Protein AF-A0A654F0X0-F1 (afdb_monomer_lite)

Structure (mmCIF, N/CA/C/O backbone):
data_AF-A0A654F0X0-F1
#
_entry.id   AF-A0A654F0X0-F1
#
loop_
_atom_site.group_PDB
_atom_site.id
_atom_site.type_symbol
_atom_site.label_atom_id
_atom_site.label_alt_id
_atom_site.label_comp_id
_atom_site.label_asym_id
_atom_site.label_entity_id
_atom_site.label_seq_id
_atom_site.pdbx_PDB_ins_code
_atom_site.Cartn_x
_atom_site.Cartn_y
_atom_site.Cartn_z
_atom_site.occupancy
_atom_site.B_iso_or_equiv
_atom_site.auth_seq_id
_atom_site.auth_comp_id
_atom_site.auth_asym_id
_atom_site.auth_atom_id
_atom_site.pdbx_PDB_model_num
ATOM 1 N N . MET A 1 1 ? 60.415 20.079 -71.236 1.00 37.19 1 MET A N 1
ATOM 2 C CA . MET A 1 1 ? 59.862 21.159 -70.391 1.00 37.19 1 MET A CA 1
ATOM 3 C C . MET A 1 1 ? 58.531 20.680 -69.822 1.00 37.19 1 MET A C 1
ATOM 5 O O . MET A 1 1 ? 57.643 20.351 -70.596 1.00 37.19 1 MET A O 1
ATOM 9 N N . ASN A 1 2 ? 58.427 20.550 -68.494 1.00 53.75 2 ASN A N 1
ATOM 10 C CA . ASN A 1 2 ? 57.169 20.264 -67.780 1.00 53.75 2 ASN A CA 1
ATOM 11 C C . ASN A 1 2 ? 56.220 21.481 -67.934 1.00 53.75 2 ASN A C 1
ATOM 13 O O . ASN A 1 2 ? 56.704 22.568 -68.210 1.00 53.75 2 ASN A O 1
ATOM 17 N N . PHE A 1 3 ? 54.886 21.375 -67.878 1.00 43.03 3 PHE A N 1
ATOM 18 C CA . PHE A 1 3 ? 54.132 21.487 -66.624 1.00 43.03 3 PHE A CA 1
ATOM 19 C C . PHE A 1 3 ? 52.682 20.972 -66.721 1.00 43.03 3 PHE A C 1
ATOM 21 O O . PHE A 1 3 ? 51.983 21.076 -67.724 1.00 43.03 3 PHE A O 1
ATOM 28 N N . HIS A 1 4 ? 52.258 20.424 -65.585 1.00 52.88 4 HIS A N 1
ATOM 29 C CA . HIS A 1 4 ? 50.987 19.791 -65.256 1.00 52.88 4 HIS A CA 1
ATOM 30 C C . HIS A 1 4 ? 49.771 20.742 -65.292 1.00 52.88 4 HIS A C 1
ATOM 32 O O . HIS A 1 4 ? 49.669 21.639 -64.459 1.00 52.88 4 HIS A O 1
ATOM 38 N N . GLY A 1 5 ? 48.777 20.465 -66.147 1.00 52.06 5 GLY A N 1
ATOM 39 C CA . GLY A 1 5 ? 47.527 21.250 -66.226 1.00 52.06 5 GLY A CA 1
ATOM 40 C C . GLY A 1 5 ? 46.233 20.553 -65.769 1.00 52.06 5 GLY A C 1
ATOM 41 O O . GLY A 1 5 ? 45.193 21.200 -65.677 1.00 52.06 5 GLY A O 1
ATOM 42 N N . LYS A 1 6 ? 46.241 19.247 -65.459 1.00 49.78 6 LYS A N 1
ATOM 43 C CA . LYS A 1 6 ? 44.990 18.480 -65.224 1.00 49.78 6 LYS A CA 1
ATOM 44 C C . LYS A 1 6 ? 44.549 18.364 -63.752 1.00 49.78 6 LYS A C 1
ATOM 46 O O . LYS A 1 6 ? 43.437 17.946 -63.461 1.00 49.78 6 LYS A O 1
ATOM 51 N N . SER A 1 7 ? 45.365 18.804 -62.792 1.00 54.88 7 SER A N 1
ATOM 52 C CA . SER A 1 7 ? 45.211 18.396 -61.381 1.00 54.88 7 SER A CA 1
ATOM 53 C C . SER A 1 7 ? 44.078 19.076 -60.583 1.00 54.88 7 SER A C 1
ATOM 55 O O . SER A 1 7 ? 43.694 18.563 -59.532 1.00 54.88 7 SER A O 1
ATOM 57 N N . LYS A 1 8 ? 43.534 20.228 -61.015 1.00 54.81 8 LYS A N 1
ATOM 58 C CA . LYS A 1 8 ? 42.579 21.005 -60.187 1.00 54.81 8 LYS A CA 1
ATOM 59 C C . LYS A 1 8 ? 41.095 20.670 -60.417 1.00 54.81 8 LYS A C 1
ATOM 61 O O . LYS A 1 8 ? 40.347 20.649 -59.440 1.00 54.81 8 LYS A O 1
ATOM 66 N N . ARG A 1 9 ? 40.672 20.352 -61.651 1.00 55.19 9 ARG A N 1
ATOM 67 C CA . ARG A 1 9 ? 39.268 20.001 -61.971 1.00 55.19 9 ARG A CA 1
ATOM 68 C C . ARG A 1 9 ? 38.868 18.626 -61.421 1.00 55.19 9 ARG A C 1
ATOM 70 O O . ARG A 1 9 ? 37.858 18.528 -60.727 1.00 55.19 9 ARG A O 1
ATOM 77 N N . ASP A 1 10 ? 39.713 17.611 -61.600 1.00 62.25 10 ASP A N 1
ATOM 78 C CA . ASP A 1 10 ? 39.474 16.264 -61.051 1.00 62.25 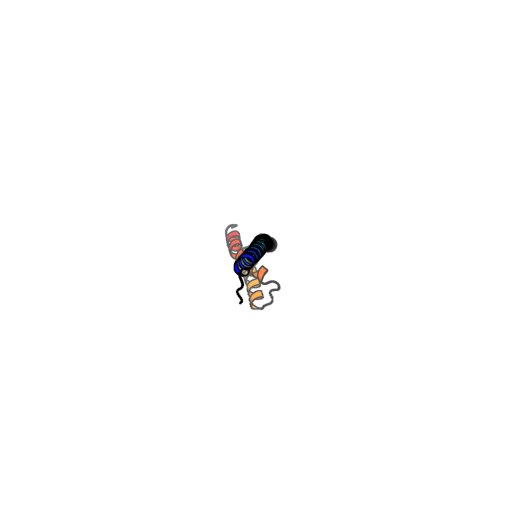10 ASP A CA 1
ATOM 79 C C . ASP A 1 10 ? 39.425 16.253 -59.520 1.00 62.25 10 ASP A C 1
ATOM 81 O O . ASP A 1 10 ? 38.615 15.560 -58.901 1.00 62.25 10 ASP A O 1
ATOM 85 N N . ARG A 1 11 ? 40.266 17.072 -58.882 1.00 62.50 11 ARG A N 1
ATOM 86 C CA . ARG A 1 11 ? 40.338 17.173 -57.421 1.00 62.50 11 ARG A CA 1
ATOM 87 C C . ARG A 1 11 ? 39.096 17.858 -56.834 1.00 62.50 11 ARG A C 1
ATOM 89 O O . ARG A 1 11 ? 38.646 17.463 -55.762 1.00 62.50 11 ARG A O 1
ATOM 96 N N . HIS A 1 12 ? 38.510 18.834 -57.537 1.00 69.25 12 HIS A N 1
ATOM 97 C CA . HIS A 1 12 ? 37.244 19.466 -57.144 1.00 69.25 12 HIS A CA 1
ATOM 98 C C . HIS A 1 12 ? 36.051 18.506 -57.292 1.00 69.25 12 HIS A C 1
ATOM 100 O O . HIS A 1 12 ? 35.239 18.398 -56.374 1.00 69.25 12 HIS A O 1
ATOM 106 N N . GLY A 1 13 ? 35.971 17.761 -58.400 1.00 73.62 13 GLY A N 1
ATOM 107 C CA . GLY A 1 13 ? 34.923 16.755 -58.616 1.00 73.62 13 GLY A CA 1
ATOM 108 C C . GLY A 1 13 ? 34.938 15.644 -57.562 1.00 73.62 13 GLY A C 1
ATOM 109 O O . GLY A 1 13 ? 33.900 15.330 -56.983 1.00 73.62 13 GLY A O 1
ATOM 110 N N . ARG A 1 14 ? 36.126 15.120 -57.224 1.00 74.00 14 ARG A N 1
ATOM 111 C CA . ARG A 1 14 ? 36.290 14.119 -56.152 1.00 74.00 14 ARG A CA 1
ATOM 112 C C . ARG A 1 14 ? 35.876 14.653 -54.782 1.00 74.00 14 ARG A C 1
ATOM 114 O O . ARG A 1 14 ? 35.178 13.962 -54.051 1.00 74.00 14 ARG A O 1
ATOM 121 N N . ARG A 1 15 ? 36.254 15.894 -54.450 1.00 76.38 15 ARG A N 1
ATOM 122 C CA . ARG A 1 15 ? 35.851 16.547 -53.192 1.00 76.38 15 ARG A CA 1
ATOM 123 C C . ARG A 1 15 ? 34.342 16.760 -53.105 1.00 76.38 15 ARG A C 1
ATOM 125 O O . ARG A 1 15 ? 33.785 16.590 -52.028 1.00 76.38 15 ARG A O 1
ATOM 132 N N . LYS A 1 16 ? 33.687 17.124 -54.212 1.00 81.69 16 LYS A N 1
ATOM 133 C CA . LYS A 1 16 ? 32.227 17.271 -54.260 1.00 81.69 16 LYS A CA 1
ATOM 134 C C . LYS A 1 16 ? 31.534 15.925 -54.047 1.00 81.69 16 LYS A C 1
ATOM 136 O O . LYS A 1 16 ? 30.737 15.812 -53.130 1.00 81.69 16 LYS A O 1
ATOM 141 N N . LYS A 1 17 ? 31.943 14.888 -54.785 1.00 81.31 17 LYS A N 1
ATOM 142 C CA . LYS A 1 17 ? 31.412 13.528 -54.617 1.00 81.31 17 LYS A CA 1
ATOM 143 C C . LYS A 1 17 ? 31.570 13.016 -53.181 1.00 81.31 17 LYS A C 1
ATOM 145 O O . LYS A 1 17 ? 30.617 12.520 -52.598 1.00 81.31 17 LYS A O 1
ATOM 150 N N . GLN A 1 18 ? 32.747 13.213 -52.587 1.00 83.94 18 GLN A N 1
ATOM 151 C CA . GLN A 1 18 ? 33.002 12.835 -51.198 1.00 83.94 18 GLN A CA 1
ATOM 152 C C . GLN A 1 18 ? 32.117 13.613 -50.209 1.00 83.94 18 GLN A C 1
ATOM 154 O O . GLN A 1 18 ? 31.648 13.042 -49.231 1.00 83.94 18 GLN A O 1
ATOM 159 N N . ARG A 1 19 ? 31.857 14.906 -50.454 1.00 84.44 19 ARG A N 1
ATOM 160 C CA . ARG A 1 19 ? 30.920 15.700 -49.641 1.00 84.44 19 ARG A CA 1
ATOM 161 C C . ARG A 1 19 ? 29.489 15.187 -49.757 1.00 84.44 19 ARG A C 1
ATOM 163 O O . ARG A 1 19 ? 28.848 15.033 -48.726 1.00 84.44 19 ARG A O 1
ATOM 170 N N . ASP A 1 20 ? 29.030 14.884 -50.966 1.00 90.25 20 ASP A N 1
ATOM 171 C CA . ASP A 1 20 ? 27.675 14.382 -51.213 1.00 90.25 20 ASP A CA 1
ATOM 172 C C . ASP A 1 20 ? 27.472 12.999 -50.560 1.00 90.25 20 ASP A C 1
ATOM 174 O O . ASP A 1 20 ? 26.437 12.736 -49.947 1.00 90.25 20 ASP A O 1
ATOM 178 N N . GLU A 1 21 ? 28.489 12.130 -50.610 1.00 90.69 21 GLU A N 1
ATOM 179 C CA . GLU A 1 21 ? 28.505 10.838 -49.911 1.00 90.69 21 GLU A CA 1
ATOM 180 C C . GLU A 1 21 ? 28.468 11.014 -48.386 1.00 90.69 21 GLU A C 1
ATOM 182 O O . GLU A 1 21 ? 27.665 10.371 -47.708 1.00 90.69 21 GLU A O 1
ATOM 187 N N . ILE A 1 22 ? 29.283 11.920 -47.832 1.00 90.81 22 ILE A N 1
ATOM 188 C CA . ILE A 1 22 ? 29.266 12.241 -46.396 1.00 90.81 22 ILE A CA 1
ATOM 189 C C . ILE A 1 22 ? 27.899 12.800 -45.986 1.00 90.81 22 ILE A C 1
ATOM 191 O O . ILE A 1 22 ? 27.351 12.393 -44.963 1.00 90.81 22 ILE A O 1
ATOM 195 N N . GLU A 1 23 ? 27.323 13.697 -46.783 1.00 95.31 23 GLU A N 1
ATOM 196 C CA . GLU A 1 23 ? 26.013 14.289 -46.525 1.00 95.31 23 GLU A CA 1
ATOM 197 C C . GLU A 1 23 ? 24.904 13.230 -46.563 1.00 95.31 23 GLU A C 1
ATOM 199 O O . GLU A 1 23 ? 24.033 13.210 -45.691 1.00 95.31 23 GLU A O 1
ATOM 204 N N . TYR A 1 24 ? 24.953 12.307 -47.524 1.00 94.44 24 TYR A N 1
ATOM 205 C CA . TYR A 1 24 ? 24.023 11.184 -47.605 1.00 94.44 24 TYR A CA 1
ATOM 206 C C . TYR A 1 24 ? 24.119 10.277 -46.372 1.00 94.44 24 TYR A C 1
ATOM 208 O O . TYR A 1 24 ? 23.103 9.964 -45.741 1.00 94.44 24 TYR A O 1
ATOM 216 N N . MET A 1 25 ? 25.339 9.907 -45.976 1.00 94.38 25 MET A N 1
ATOM 217 C CA . MET A 1 25 ? 25.566 9.085 -44.787 1.00 94.38 25 MET A CA 1
ATOM 218 C C . MET A 1 25 ? 25.120 9.808 -43.511 1.00 94.38 25 MET A C 1
ATOM 220 O O . MET A 1 25 ? 24.479 9.194 -42.657 1.00 94.38 25 MET A O 1
ATOM 224 N N . ALA A 1 26 ? 25.352 11.120 -43.408 1.00 95.12 26 ALA A N 1
ATOM 225 C CA . ALA A 1 26 ? 24.890 11.942 -42.293 1.00 95.12 26 ALA A CA 1
ATOM 226 C C . ALA A 1 26 ? 23.356 12.023 -42.232 1.00 95.12 26 ALA A C 1
ATOM 228 O O . ALA A 1 26 ? 22.771 11.840 -41.164 1.00 95.12 26 ALA A O 1
ATOM 229 N N . LYS A 1 27 ? 22.672 12.220 -43.368 1.00 96.38 27 LYS A N 1
ATOM 230 C CA . LYS A 1 27 ? 21.199 12.214 -43.444 1.00 96.38 27 LYS A CA 1
ATOM 231 C C . LYS A 1 27 ? 20.615 10.867 -43.019 1.00 96.38 27 LYS A C 1
ATOM 233 O O . LYS A 1 27 ? 19.638 10.833 -42.268 1.00 96.38 27 LYS A O 1
ATOM 238 N N . ARG A 1 28 ? 21.233 9.762 -43.446 1.00 95.88 28 ARG A N 1
ATOM 239 C CA . ARG A 1 28 ? 20.843 8.399 -43.059 1.00 95.88 28 ARG A CA 1
ATOM 240 C C . ARG A 1 28 ? 21.098 8.122 -41.572 1.00 95.88 28 ARG A C 1
ATOM 242 O O . ARG A 1 28 ? 20.256 7.515 -40.914 1.00 95.88 28 ARG A O 1
ATOM 249 N N . ALA A 1 29 ? 22.210 8.598 -41.017 1.00 94.56 29 ALA A N 1
ATOM 250 C CA . ALA A 1 29 ? 22.485 8.502 -39.584 1.00 94.56 29 ALA A CA 1
ATOM 251 C C . ALA A 1 29 ? 21.479 9.327 -38.761 1.00 94.56 29 ALA A C 1
ATOM 253 O O . ALA A 1 29 ? 20.924 8.834 -37.781 1.00 94.56 29 ALA A O 1
ATOM 254 N N . LEU A 1 30 ? 21.161 10.552 -39.194 1.00 95.25 30 LEU A N 1
ATOM 255 C CA . LEU A 1 30 ? 20.165 11.407 -38.544 1.00 95.25 30 LEU A CA 1
ATOM 256 C C . LEU A 1 30 ? 18.764 10.786 -38.568 1.00 95.25 30 LEU A C 1
ATOM 258 O O . LEU A 1 30 ? 18.046 10.865 -37.568 1.00 95.25 30 LEU A O 1
ATOM 262 N N . SER A 1 31 ? 18.353 10.171 -39.680 1.00 93.00 31 SER A N 1
ATOM 263 C CA . SER A 1 31 ? 17.051 9.499 -39.763 1.00 93.00 31 SER A CA 1
ATOM 264 C C . SER A 1 31 ? 16.988 8.268 -38.850 1.00 93.00 31 SER A C 1
ATOM 266 O O . SER A 1 31 ? 15.999 8.099 -38.131 1.00 93.00 31 SER A O 1
ATOM 268 N N . ALA A 1 32 ? 18.063 7.476 -38.786 1.00 95.12 32 ALA A N 1
ATOM 269 C CA . ALA A 1 32 ? 18.188 6.351 -37.861 1.00 95.12 32 ALA A CA 1
ATOM 270 C C . ALA A 1 32 ? 18.121 6.806 -36.390 1.00 95.12 32 ALA A C 1
ATOM 272 O O . ALA A 1 32 ? 17.304 6.290 -35.624 1.00 95.12 32 ALA A O 1
ATOM 273 N N . SER A 1 33 ? 18.878 7.840 -36.009 1.00 94.06 33 SER A N 1
ATOM 274 C CA . SER A 1 33 ? 18.860 8.406 -34.652 1.00 94.06 33 SER A CA 1
ATOM 275 C C . SER A 1 33 ? 17.485 8.957 -34.265 1.00 94.06 33 SER A C 1
ATOM 277 O O . SER A 1 33 ? 17.014 8.742 -33.147 1.00 94.06 33 SER A O 1
ATOM 279 N N . LYS A 1 34 ? 16.782 9.623 -35.193 1.00 95.75 34 LYS A N 1
ATOM 280 C CA . LYS A 1 34 ? 15.402 10.090 -34.966 1.00 95.75 34 LYS A CA 1
ATOM 281 C C . LYS A 1 34 ? 14.442 8.924 -34.712 1.00 95.75 34 LYS A C 1
ATOM 283 O O . LYS A 1 34 ? 13.584 9.033 -33.833 1.00 95.75 34 LYS A O 1
ATOM 288 N N . LYS A 1 35 ? 14.588 7.816 -35.448 1.00 93.81 35 LYS A N 1
ATOM 289 C CA . LYS A 1 35 ? 13.778 6.600 -35.274 1.00 93.81 35 LYS A CA 1
ATOM 290 C C . LYS A 1 35 ? 14.043 5.940 -33.919 1.00 93.81 35 LYS A C 1
ATOM 292 O O . LYS A 1 35 ? 13.087 5.658 -33.200 1.00 93.81 35 LYS A O 1
ATOM 297 N N . LEU A 1 36 ? 15.310 5.800 -33.527 1.00 93.62 36 LEU A N 1
ATOM 298 C CA . LEU A 1 36 ? 15.700 5.268 -32.215 1.00 93.62 36 LEU A CA 1
ATOM 299 C C . LEU A 1 36 ? 15.176 6.136 -31.066 1.00 93.62 36 LEU A C 1
ATOM 301 O O . LEU A 1 36 ? 14.574 5.620 -30.130 1.00 93.62 36 LEU A O 1
ATOM 305 N N . LYS A 1 37 ? 15.288 7.467 -31.166 1.00 95.06 37 LYS A N 1
ATOM 306 C CA . LYS A 1 37 ? 14.753 8.389 -30.148 1.00 95.06 37 LYS A CA 1
ATOM 307 C C . LYS A 1 37 ? 13.226 8.329 -30.033 1.00 95.06 37 LYS A C 1
ATOM 309 O O . LYS A 1 37 ? 12.673 8.602 -28.969 1.00 95.06 37 LYS A O 1
ATOM 314 N N . ARG A 1 38 ? 12.515 8.023 -31.123 1.00 92.81 38 ARG A N 1
ATOM 315 C CA . ARG A 1 38 ? 11.066 7.761 -31.077 1.00 92.81 38 ARG A CA 1
ATOM 316 C C . ARG A 1 38 ? 10.771 6.434 -30.382 1.00 92.81 38 ARG A C 1
ATOM 318 O O . ARG A 1 38 ? 9.941 6.421 -29.484 1.00 9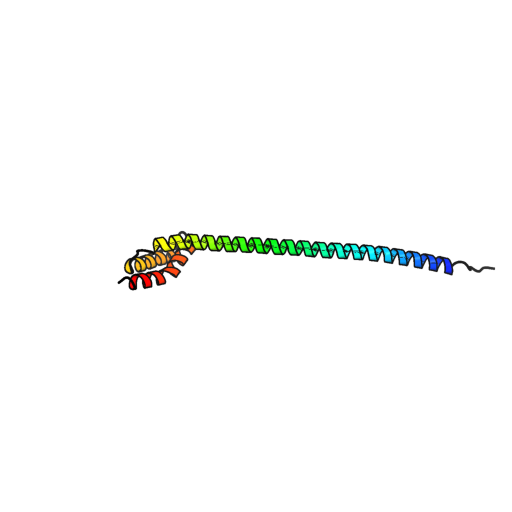2.81 38 ARG A O 1
ATOM 325 N N . GLN A 1 39 ? 11.480 5.364 -30.738 1.00 91.94 39 GLN A N 1
ATOM 326 C CA . GLN A 1 39 ? 11.307 4.057 -30.099 1.00 91.94 39 GLN A CA 1
ATOM 327 C C . GLN A 1 39 ? 11.627 4.086 -28.599 1.00 91.94 39 GLN A C 1
ATOM 329 O O . GLN A 1 39 ? 10.843 3.565 -27.817 1.00 91.94 39 GLN A O 1
ATOM 334 N N . SER A 1 40 ? 12.704 4.761 -28.182 1.00 93.25 40 SER A N 1
ATOM 335 C CA . SER A 1 40 ? 13.049 4.921 -26.760 1.00 93.25 40 SER A CA 1
ATOM 336 C C . SER A 1 40 ? 11.928 5.601 -25.979 1.00 93.25 40 SER A C 1
ATOM 338 O O . SER A 1 40 ? 11.545 5.128 -24.917 1.00 93.25 40 SER A O 1
ATOM 340 N N . ARG A 1 41 ? 11.336 6.664 -26.542 1.00 93.25 41 ARG A N 1
ATOM 341 C CA . ARG A 1 41 ? 10.213 7.373 -25.910 1.00 93.25 41 ARG A CA 1
ATOM 342 C C . ARG A 1 41 ? 8.965 6.509 -25.778 1.00 93.25 41 ARG A C 1
ATOM 344 O O . ARG A 1 41 ? 8.284 6.584 -24.762 1.00 93.25 41 ARG A O 1
ATOM 351 N N . ILE A 1 42 ? 8.665 5.700 -26.794 1.00 93.44 42 ILE A N 1
ATOM 352 C CA . ILE A 1 42 ? 7.542 4.756 -26.738 1.00 93.44 42 ILE A CA 1
ATOM 353 C C . ILE A 1 42 ? 7.796 3.728 -25.632 1.00 93.44 42 ILE A C 1
ATOM 355 O O . ILE A 1 42 ? 6.948 3.558 -24.763 1.00 93.44 42 ILE A O 1
ATOM 359 N N . ARG A 1 43 ? 8.997 3.141 -25.597 1.00 92.62 43 ARG A N 1
ATOM 360 C CA . ARG A 1 43 ? 9.392 2.152 -24.588 1.00 92.62 43 ARG A CA 1
ATOM 361 C C . ARG A 1 43 ? 9.332 2.711 -23.167 1.00 92.62 43 ARG A C 1
ATOM 363 O O . ARG A 1 43 ? 8.782 2.077 -22.276 1.00 92.62 43 ARG A O 1
ATOM 370 N N . GLU A 1 44 ? 9.859 3.911 -22.944 1.00 90.44 44 GLU A N 1
ATOM 371 C CA . GLU A 1 44 ? 9.775 4.589 -21.644 1.00 90.44 44 GLU A CA 1
ATOM 372 C C . GLU A 1 44 ? 8.323 4.886 -21.245 1.00 90.44 44 GLU A C 1
ATOM 374 O O . GLU A 1 44 ? 7.943 4.716 -20.085 1.00 90.44 44 GLU A O 1
ATOM 379 N N . CYS A 1 45 ? 7.474 5.280 -22.198 1.00 90.56 45 CYS A N 1
ATOM 380 C CA . CYS A 1 45 ? 6.047 5.473 -21.952 1.00 90.56 45 CYS A CA 1
ATOM 381 C C . CYS A 1 45 ? 5.344 4.158 -21.566 1.00 90.56 45 CYS A C 1
ATOM 383 O O . CYS A 1 45 ? 4.484 4.153 -20.688 1.00 90.56 45 CYS A O 1
ATOM 385 N N . GLU A 1 46 ? 5.712 3.035 -22.180 1.00 93.38 46 GLU A N 1
ATOM 386 C CA . GLU A 1 46 ? 5.173 1.714 -21.834 1.00 93.38 46 GLU A CA 1
ATOM 387 C C . GLU A 1 46 ? 5.620 1.269 -20.440 1.00 93.38 46 GLU A C 1
ATOM 389 O O . GLU A 1 46 ? 4.788 0.844 -19.639 1.00 93.38 46 GLU A O 1
ATOM 394 N N . LEU A 1 47 ? 6.901 1.449 -20.113 1.00 89.19 47 LEU A N 1
ATOM 395 C CA . LEU A 1 47 ? 7.451 1.123 -18.795 1.00 89.19 47 LEU A CA 1
ATOM 396 C C . LEU A 1 47 ? 6.811 1.963 -17.686 1.00 89.19 47 LEU A C 1
ATOM 398 O O . LEU A 1 47 ? 6.429 1.439 -16.642 1.00 89.19 47 LEU A O 1
ATOM 402 N N . THR A 1 48 ? 6.636 3.265 -17.915 1.00 89.94 48 THR A N 1
ATOM 403 C CA . THR A 1 48 ? 5.979 4.151 -16.941 1.00 89.94 48 THR A CA 1
ATOM 404 C C . THR A 1 48 ? 4.501 3.805 -16.747 1.00 89.94 48 THR A C 1
ATOM 406 O O . THR A 1 48 ? 4.012 3.842 -15.618 1.00 89.94 48 THR A O 1
ATOM 409 N N . LYS A 1 49 ? 3.785 3.412 -17.809 1.00 90.44 49 LYS A N 1
ATOM 410 C CA . LYS A 1 49 ? 2.407 2.900 -17.706 1.00 90.44 49 LYS A CA 1
ATOM 411 C C . LYS A 1 49 ? 2.332 1.577 -16.945 1.00 90.44 49 LYS A C 1
ATOM 413 O O . LYS A 1 49 ? 1.426 1.414 -16.135 1.00 90.44 49 LYS A O 1
ATOM 418 N N . ALA A 1 50 ? 3.260 0.654 -17.191 1.00 87.38 50 ALA A N 1
ATOM 419 C CA . ALA A 1 50 ? 3.325 -0.622 -16.483 1.00 87.38 50 ALA A CA 1
ATOM 420 C C . ALA A 1 50 ? 3.554 -0.411 -14.980 1.00 87.38 50 ALA A C 1
ATOM 422 O O . ALA A 1 50 ? 2.782 -0.924 -14.175 1.00 87.38 50 ALA A O 1
ATOM 423 N N . ARG A 1 51 ? 4.518 0.443 -14.613 1.00 83.69 51 ARG A N 1
ATOM 424 C CA . ARG A 1 51 ? 4.796 0.787 -13.212 1.00 83.69 51 ARG A CA 1
ATOM 425 C C . ARG A 1 51 ? 3.582 1.390 -12.500 1.00 83.69 51 ARG A C 1
ATOM 427 O O . ARG A 1 51 ? 3.288 1.005 -11.378 1.00 83.69 51 ARG A O 1
ATOM 434 N N . ARG A 1 52 ? 2.846 2.300 -13.153 1.00 80.19 52 ARG A N 1
ATOM 435 C CA . ARG A 1 52 ? 1.613 2.871 -12.575 1.00 80.19 52 ARG A CA 1
ATOM 436 C C . ARG A 1 52 ? 0.541 1.815 -12.317 1.00 80.19 52 ARG A C 1
ATOM 438 O O . ARG A 1 52 ? -0.116 1.870 -11.289 1.00 80.19 52 ARG A O 1
ATOM 445 N N . ARG A 1 53 ? 0.363 0.867 -13.242 1.00 81.00 53 ARG A N 1
ATOM 446 C CA . ARG A 1 53 ? -0.603 -0.230 -13.071 1.00 81.00 53 ARG A CA 1
ATOM 447 C C . ARG A 1 53 ? -0.223 -1.130 -11.904 1.00 81.00 53 ARG A C 1
ATOM 449 O O . ARG A 1 53 ? -1.089 -1.514 -11.135 1.00 81.00 53 ARG A O 1
ATOM 456 N N . GLU A 1 54 ? 1.056 -1.457 -11.776 1.00 74.06 54 GLU A N 1
ATOM 457 C CA . GLU A 1 54 ? 1.563 -2.245 -10.652 1.00 74.06 54 GLU A CA 1
ATOM 458 C C . GLU A 1 54 ? 1.318 -1.535 -9.312 1.00 74.06 54 GLU A C 1
ATOM 460 O O . GLU A 1 54 ? 0.766 -2.132 -8.394 1.00 74.06 54 GLU A O 1
ATOM 465 N N . GLU A 1 55 ? 1.625 -0.240 -9.228 1.00 72.94 55 GLU A N 1
ATOM 466 C CA . GLU A 1 55 ? 1.362 0.585 -8.042 1.00 72.94 55 GLU A CA 1
ATOM 467 C C . GLU A 1 55 ? -0.136 0.652 -7.694 1.00 72.94 55 GLU A C 1
ATOM 469 O O . GLU A 1 55 ? -0.519 0.521 -6.534 1.00 72.94 55 GLU A O 1
ATOM 474 N N . GLU A 1 56 ? -1.007 0.790 -8.695 1.00 73.94 56 GLU A N 1
ATOM 475 C CA . GLU A 1 56 ? -2.463 0.798 -8.512 1.00 73.94 56 GLU A CA 1
ATOM 476 C C . GLU A 1 56 ? -3.011 -0.560 -8.039 1.00 73.94 56 GLU A C 1
ATOM 478 O O . GLU A 1 56 ? -3.909 -0.610 -7.191 1.00 73.94 56 GLU A O 1
ATOM 483 N N . LEU A 1 57 ? -2.458 -1.667 -8.544 1.00 69.62 57 LEU A N 1
ATOM 484 C CA . LEU A 1 57 ? -2.797 -3.016 -8.090 1.00 69.62 57 LEU A CA 1
ATOM 485 C C . LEU A 1 57 ? -2.361 -3.244 -6.640 1.00 69.62 57 LEU A C 1
ATOM 487 O O . LEU A 1 57 ? -3.151 -3.772 -5.858 1.00 69.62 57 LEU A O 1
ATOM 491 N N . LEU A 1 58 ? -1.155 -2.802 -6.268 1.00 63.53 58 LEU A N 1
ATOM 492 C CA . LEU A 1 58 ? -0.669 -2.861 -4.887 1.00 63.53 58 LEU A CA 1
ATOM 493 C C . LEU A 1 58 ? -1.555 -2.028 -3.956 1.00 63.53 58 LEU A C 1
ATOM 495 O O . LEU A 1 58 ? -2.040 -2.551 -2.959 1.00 63.53 58 LEU A O 1
ATOM 499 N N . ALA A 1 59 ? -1.881 -0.787 -4.324 1.00 64.12 59 ALA A N 1
ATOM 500 C CA . ALA A 1 59 ? -2.777 0.059 -3.536 1.00 64.12 59 ALA A CA 1
ATOM 501 C C . ALA A 1 59 ? -4.186 -0.548 -3.390 1.00 64.12 59 ALA A C 1
ATOM 503 O O . ALA A 1 59 ? -4.829 -0.418 -2.347 1.00 64.12 59 ALA A O 1
ATOM 504 N N . SER A 1 60 ? -4.689 -1.220 -4.428 1.00 60.59 60 SER A N 1
ATOM 505 C CA . SER A 1 60 ? -5.981 -1.914 -4.382 1.00 60.59 60 SER A CA 1
ATOM 506 C C . SER A 1 60 ? -5.933 -3.141 -3.474 1.00 60.59 60 SER A C 1
ATOM 508 O O . SER A 1 60 ? -6.856 -3.361 -2.690 1.00 60.59 60 SER A O 1
ATOM 510 N N . GLN A 1 61 ? -4.845 -3.910 -3.536 1.00 57.09 61 GLN A N 1
ATOM 511 C CA . GLN A 1 61 ? -4.606 -5.046 -2.655 1.00 57.09 61 GLN A CA 1
ATOM 512 C C . GLN A 1 61 ? -4.472 -4.594 -1.196 1.00 57.09 61 GLN A C 1
ATOM 514 O O . GLN A 1 61 ? -5.142 -5.155 -0.336 1.00 57.09 61 GLN A O 1
ATOM 519 N N . GLU A 1 62 ? -3.703 -3.543 -0.914 1.00 54.78 62 GLU A N 1
ATOM 520 C CA . GLU A 1 62 ? -3.598 -2.942 0.420 1.00 54.78 62 GLU A CA 1
ATOM 521 C C . GLU A 1 62 ? -4.965 -2.481 0.933 1.00 54.78 62 GLU A C 1
ATOM 523 O O . GLU A 1 62 ? -5.351 -2.816 2.050 1.00 54.78 62 GLU A O 1
ATOM 528 N N . ARG A 1 63 ? -5.758 -1.778 0.113 1.00 62.12 63 ARG A N 1
ATOM 529 C CA . ARG A 1 63 ? -7.127 -1.365 0.478 1.00 62.12 63 ARG A CA 1
ATOM 530 C C . ARG A 1 63 ? -8.051 -2.553 0.747 1.00 62.12 63 ARG A C 1
ATOM 532 O O . ARG A 1 63 ? -8.866 -2.478 1.663 1.00 62.12 63 ARG A O 1
ATOM 539 N N . ALA A 1 64 ? -7.932 -3.640 -0.014 1.00 60.59 64 ALA A N 1
ATOM 540 C CA . ALA A 1 64 ? -8.708 -4.860 0.200 1.00 60.59 64 ALA A CA 1
ATOM 541 C C . ALA A 1 64 ? -8.284 -5.597 1.483 1.00 60.59 64 ALA A C 1
ATOM 543 O O . ALA A 1 64 ? -9.139 -6.037 2.252 1.00 60.59 64 ALA A O 1
ATOM 544 N N . LEU A 1 65 ? -6.978 -5.674 1.756 1.00 57.50 65 LEU A N 1
ATOM 545 C CA . LEU A 1 65 ? -6.435 -6.213 3.005 1.00 57.50 65 LEU A CA 1
ATOM 546 C C . LEU A 1 65 ? -6.890 -5.378 4.205 1.00 57.50 65 LEU A C 1
ATOM 548 O O . LEU A 1 65 ? -7.338 -5.937 5.208 1.00 57.50 65 LEU A O 1
ATOM 552 N N . HIS A 1 66 ? -6.870 -4.048 4.077 1.00 62.72 66 HIS A N 1
ATOM 553 C CA . HIS A 1 66 ? -7.476 -3.157 5.056 1.00 62.72 66 HIS A CA 1
ATOM 554 C C . HIS A 1 66 ? -8.963 -3.485 5.223 1.00 62.72 66 HIS A C 1
ATOM 556 O O . HIS A 1 66 ? -9.370 -3.763 6.341 1.00 62.72 66 HIS A O 1
ATOM 562 N N . ALA A 1 67 ? -9.764 -3.584 4.158 1.00 66.19 67 ALA A N 1
ATOM 563 C CA . ALA A 1 67 ? -11.192 -3.903 4.262 1.00 66.19 67 ALA A CA 1
ATOM 564 C C . ALA A 1 67 ? -11.489 -5.236 4.989 1.00 66.19 67 ALA A C 1
ATOM 566 O O . ALA A 1 67 ? -12.406 -5.291 5.810 1.00 66.19 67 ALA A O 1
ATOM 567 N N . GLY A 1 68 ? -10.703 -6.289 4.746 1.00 68.19 68 GLY A N 1
ATOM 568 C CA . GLY A 1 68 ? -10.853 -7.580 5.430 1.00 68.19 68 GLY A CA 1
ATOM 569 C C . GLY A 1 68 ? -10.520 -7.509 6.923 1.00 68.19 68 GLY A C 1
ATOM 570 O O . GLY A 1 68 ? -11.300 -7.960 7.764 1.00 68.19 68 GLY A O 1
ATOM 571 N N . VAL A 1 69 ? -9.404 -6.860 7.272 1.00 67.56 69 VAL A N 1
ATOM 572 C CA . VAL A 1 69 ? -9.048 -6.579 8.673 1.00 67.56 69 VAL A CA 1
ATOM 573 C C . VAL A 1 69 ? -10.135 -5.730 9.332 1.00 67.56 69 VAL A C 1
ATOM 575 O O . VAL A 1 69 ? -10.560 -6.002 10.450 1.00 67.56 69 VAL A O 1
ATOM 578 N N . GLU A 1 70 ? -10.646 -4.727 8.627 1.00 69.19 70 GLU A N 1
ATOM 579 C CA . GLU A 1 70 ? -11.693 -3.843 9.116 1.00 69.19 70 GLU A CA 1
ATOM 580 C C . GLU A 1 70 ? -13.017 -4.549 9.417 1.00 69.19 70 GLU A C 1
ATOM 582 O O . GLU A 1 70 ? -13.683 -4.160 10.383 1.00 69.19 70 GLU A O 1
ATOM 587 N N . ALA A 1 71 ? -13.391 -5.552 8.620 1.00 74.38 71 ALA A N 1
ATOM 588 C CA . ALA A 1 71 ? -14.568 -6.381 8.852 1.00 74.38 71 ALA A CA 1
ATOM 589 C C . ALA A 1 71 ? -14.409 -7.222 10.128 1.00 74.38 71 ALA A C 1
ATOM 591 O O . ALA A 1 71 ? -15.253 -7.129 11.018 1.00 74.38 71 ALA A O 1
ATOM 592 N N . GLY A 1 72 ? -13.279 -7.919 10.290 1.00 75.44 72 GLY A N 1
ATOM 593 C CA . GLY A 1 72 ? -13.003 -8.704 11.501 1.00 75.44 72 GLY A CA 1
ATOM 594 C C . GLY A 1 72 ? -12.919 -7.845 12.769 1.00 75.44 72 GLY A C 1
ATOM 595 O O . GLY A 1 72 ? -13.442 -8.213 13.819 1.00 75.44 72 GLY A O 1
ATOM 596 N N . VAL A 1 73 ? -12.342 -6.639 12.672 1.00 79.25 73 VAL A N 1
ATOM 597 C CA . VAL A 1 73 ? -12.327 -5.686 13.794 1.00 79.25 73 VAL A CA 1
ATOM 598 C C . VAL A 1 73 ? -13.732 -5.177 14.122 1.00 79.25 73 VAL A C 1
ATOM 600 O O . VAL A 1 73 ? -14.040 -4.950 15.290 1.00 79.25 73 VAL A O 1
ATOM 603 N N . ARG A 1 74 ? -14.595 -4.979 13.120 1.00 80.62 74 ARG A N 1
ATOM 604 C CA . ARG A 1 74 ? -15.988 -4.573 13.342 1.00 80.62 74 ARG A CA 1
ATOM 605 C C . ARG A 1 74 ? -16.761 -5.673 14.061 1.00 80.62 74 ARG A C 1
ATOM 607 O O . ARG A 1 74 ? -17.340 -5.374 15.093 1.00 80.62 74 ARG A O 1
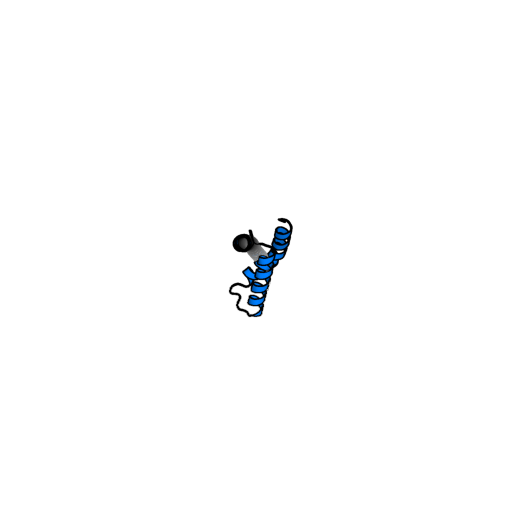ATOM 614 N N . GLU A 1 75 ? -16.706 -6.911 13.583 1.00 82.06 75 GLU A N 1
ATOM 615 C CA . GLU A 1 75 ? -17.358 -8.057 14.238 1.00 82.06 75 GLU A CA 1
ATOM 616 C C . GLU A 1 75 ? -16.862 -8.266 15.673 1.00 82.06 75 GLU A C 1
ATOM 618 O O . GLU A 1 75 ? -17.652 -8.532 16.572 1.00 82.06 75 GLU A O 1
ATOM 623 N N . LEU A 1 76 ? -15.561 -8.081 15.921 1.00 82.56 76 LEU A N 1
ATOM 624 C CA . LEU A 1 76 ? -14.984 -8.237 17.256 1.00 82.56 76 LEU A CA 1
ATOM 625 C C . LEU A 1 76 ? -15.429 -7.149 18.247 1.00 82.56 76 LEU A C 1
ATOM 627 O O . LEU A 1 76 ? -15.390 -7.391 19.456 1.00 82.56 76 LEU A O 1
ATOM 631 N N . LEU A 1 77 ? -15.743 -5.939 17.777 1.00 82.19 77 LEU A N 1
ATOM 632 C CA . LEU A 1 77 ? -16.042 -4.782 18.630 1.00 82.19 77 LEU A CA 1
ATOM 633 C C . LEU A 1 77 ? -17.535 -4.448 18.705 1.00 82.19 77 LEU A C 1
ATOM 635 O O . LEU A 1 77 ? -17.951 -3.794 19.662 1.00 82.19 77 LEU A O 1
ATOM 639 N N . ASP A 1 78 ? -18.326 -4.849 17.712 1.00 81.62 78 ASP A N 1
ATOM 640 C CA . ASP A 1 78 ? -19.761 -4.586 17.694 1.00 81.62 78 ASP A CA 1
ATOM 641 C C . ASP A 1 78 ? -20.491 -5.449 18.733 1.00 81.62 78 ASP A C 1
ATOM 643 O O . ASP A 1 78 ? -20.094 -6.571 19.034 1.00 81.62 78 ASP A O 1
ATOM 647 N N . GLY A 1 79 ? -21.532 -4.893 19.350 1.00 78.94 79 GLY A N 1
ATOM 648 C CA . GLY A 1 79 ? -22.282 -5.559 20.426 1.00 78.94 79 GLY A CA 1
ATOM 649 C C . GLY A 1 79 ? -21.594 -5.624 21.799 1.00 78.94 79 GLY A C 1
ATOM 650 O O . GLY A 1 79 ? -22.262 -5.964 22.771 1.00 78.94 79 GLY A O 1
ATOM 651 N N . LYS A 1 80 ? -20.313 -5.244 21.924 1.00 86.12 80 LYS A N 1
ATOM 652 C CA . LYS A 1 80 ? -19.613 -5.209 23.219 1.00 86.12 80 LYS A CA 1
ATOM 653 C C . LYS A 1 80 ? -19.989 -4.000 24.066 1.00 86.12 80 LYS A C 1
ATOM 655 O O . LYS A 1 80 ? -20.125 -2.874 23.579 1.00 86.12 80 LYS A O 1
ATOM 660 N N . THR A 1 81 ? -20.085 -4.232 25.367 1.00 86.06 81 THR A N 1
ATOM 661 C CA . THR A 1 81 ? -20.280 -3.195 26.378 1.00 86.06 81 THR A CA 1
ATOM 662 C C . THR A 1 81 ? -18.999 -2.395 26.605 1.00 86.06 81 THR A C 1
ATOM 664 O O . THR A 1 81 ? -17.886 -2.827 26.296 1.00 86.06 81 THR A O 1
ATOM 667 N N . HIS A 1 82 ? -19.134 -1.204 27.193 1.00 85.50 82 HIS A N 1
ATOM 668 C CA . HIS A 1 82 ? -17.978 -0.361 27.500 1.00 85.50 82 HIS A CA 1
ATOM 669 C C . HIS A 1 82 ? -16.945 -1.082 28.389 1.00 85.50 82 HIS A C 1
ATOM 671 O O . HIS A 1 82 ? -15.744 -0.943 28.161 1.00 85.50 82 HIS A O 1
ATOM 677 N N . ALA A 1 83 ? -17.395 -1.874 29.368 1.00 86.38 83 ALA A N 1
ATOM 678 C CA . ALA A 1 83 ? -16.514 -2.630 30.259 1.00 86.38 83 ALA A CA 1
ATOM 679 C C . ALA A 1 83 ? -15.700 -3.691 29.499 1.00 86.38 83 ALA A C 1
ATOM 681 O O . ALA A 1 83 ? -14.478 -3.741 29.630 1.00 86.38 83 ALA A O 1
ATOM 682 N N . GLU A 1 84 ? -16.350 -4.460 28.623 1.00 87.31 84 GLU A N 1
ATOM 683 C CA . GLU A 1 84 ? -15.689 -5.472 27.788 1.00 87.31 84 GLU A CA 1
ATOM 684 C C . GLU A 1 84 ? -14.687 -4.848 26.808 1.00 87.31 84 GLU A C 1
ATOM 686 O O . GLU A 1 84 ? -13.626 -5.411 26.549 1.00 87.31 84 GLU A O 1
ATOM 691 N N . LEU A 1 85 ? -14.985 -3.655 26.285 1.00 88.06 85 LEU A N 1
ATOM 692 C CA . LEU A 1 85 ? -14.066 -2.901 25.430 1.00 88.06 85 LEU A CA 1
ATOM 693 C C . LEU A 1 85 ? -12.827 -2.407 26.195 1.00 88.06 85 LEU A C 1
ATOM 695 O O . LEU A 1 85 ? -11.729 -2.378 25.639 1.00 88.06 85 LEU A O 1
ATOM 699 N N . VAL A 1 86 ? -12.973 -2.008 27.461 1.00 88.62 86 VAL A N 1
ATOM 700 C CA . VAL A 1 86 ? -11.835 -1.630 28.318 1.00 88.62 86 VAL A CA 1
ATOM 701 C C . VAL A 1 86 ? -10.962 -2.844 28.625 1.00 88.62 86 VAL A C 1
ATOM 703 O O . VAL A 1 86 ? -9.743 -2.755 28.494 1.00 88.62 86 VAL A O 1
ATOM 706 N N . GLN A 1 87 ? -11.573 -3.977 28.964 1.00 90.12 87 GLN A N 1
ATOM 707 C CA . GLN A 1 87 ? -10.849 -5.212 29.257 1.00 90.12 87 GLN A CA 1
ATOM 708 C C . GLN A 1 87 ? -10.098 -5.734 28.025 1.00 90.12 87 GLN A C 1
ATOM 710 O O . GLN A 1 87 ? -8.907 -6.022 28.098 1.00 90.12 87 GLN A O 1
ATOM 715 N N . LEU A 1 88 ? -10.745 -5.713 26.856 1.00 88.44 88 LEU A N 1
ATOM 716 C CA . LEU A 1 88 ? -10.118 -6.085 25.589 1.00 88.44 88 LEU A CA 1
ATOM 717 C C . LEU A 1 88 ? -8.908 -5.203 25.245 1.00 88.44 88 LEU A C 1
ATOM 719 O O . LEU A 1 88 ? -7.925 -5.703 24.703 1.00 88.44 88 LEU A O 1
ATOM 723 N N . GLN A 1 89 ? -8.963 -3.899 25.540 1.00 88.88 89 GLN A N 1
ATOM 724 C CA . GLN A 1 89 ? -7.810 -3.016 25.350 1.00 88.88 89 GLN A CA 1
ATOM 725 C C . GLN A 1 89 ? -6.631 -3.460 26.220 1.00 88.88 89 GLN A C 1
ATOM 727 O O . GLN A 1 89 ? -5.517 -3.583 25.715 1.00 88.88 89 GLN A O 1
ATOM 732 N N . PHE A 1 90 ? -6.887 -3.715 27.502 1.00 89.69 90 PHE A N 1
ATOM 733 C CA . PHE A 1 90 ? -5.858 -4.115 28.454 1.00 89.69 90 PHE A CA 1
ATOM 734 C C . PHE A 1 90 ? -5.198 -5.442 28.056 1.00 89.69 90 PHE A C 1
ATOM 736 O O . PHE A 1 90 ? -3.971 -5.541 28.032 1.00 89.69 90 PHE A O 1
ATOM 743 N N . ASP A 1 91 ? -5.996 -6.430 27.650 1.00 88.75 91 ASP A N 1
ATOM 744 C CA . ASP A 1 91 ? -5.493 -7.731 27.203 1.00 88.75 91 ASP A CA 1
ATOM 745 C C . ASP A 1 91 ? -4.617 -7.607 25.951 1.00 88.75 91 ASP A C 1
ATOM 747 O O . ASP A 1 91 ? -3.559 -8.233 25.854 1.00 88.75 91 ASP A O 1
ATOM 751 N N . ILE A 1 92 ? -5.026 -6.771 24.991 1.00 88.25 92 ILE A N 1
ATOM 752 C CA . ILE A 1 92 ? -4.256 -6.525 23.767 1.00 88.25 92 ILE A CA 1
ATOM 753 C C . ILE A 1 92 ? -2.942 -5.803 24.080 1.00 88.25 92 ILE A C 1
ATOM 755 O O . ILE A 1 92 ? -1.894 -6.205 23.578 1.00 88.25 92 ILE A O 1
ATOM 759 N N . GLU A 1 93 ? -2.970 -4.762 24.912 1.00 88.69 93 GLU A N 1
ATOM 760 C CA . GLU A 1 93 ? -1.763 -4.027 25.306 1.00 88.69 93 GLU A CA 1
ATOM 761 C C . GLU A 1 93 ? -0.794 -4.911 26.099 1.00 88.69 93 GLU A C 1
ATOM 763 O O . GLU A 1 93 ? 0.417 -4.849 25.883 1.00 88.69 93 GLU A O 1
ATOM 768 N N . SER A 1 94 ? -1.314 -5.787 26.960 1.00 90.00 94 SER A N 1
ATOM 769 C CA . SER A 1 94 ? -0.523 -6.780 27.689 1.00 90.00 94 SER A CA 1
ATOM 770 C C . SER A 1 94 ? 0.145 -7.785 26.741 1.00 90.00 94 SER A C 1
ATOM 772 O O . SER A 1 94 ? 1.347 -8.045 26.845 1.00 90.00 94 SER A O 1
ATOM 774 N N . GLN A 1 95 ? -0.588 -8.296 25.746 1.00 86.69 95 GLN A N 1
ATOM 775 C CA . GLN A 1 95 ? -0.044 -9.195 24.718 1.00 86.69 95 GLN A CA 1
ATOM 776 C C . GLN A 1 95 ? 1.016 -8.526 23.834 1.00 86.69 95 GLN A C 1
ATOM 778 O O . GLN A 1 95 ? 1.976 -9.179 23.432 1.00 86.69 95 GLN A O 1
ATOM 783 N N . LEU A 1 96 ? 0.865 -7.233 23.540 1.00 84.44 96 LEU A N 1
ATOM 784 C CA . LEU A 1 96 ? 1.863 -6.465 22.792 1.00 84.44 96 LEU A CA 1
ATOM 785 C C . LEU A 1 96 ? 3.133 -6.232 23.619 1.00 84.44 96 LEU A C 1
ATOM 787 O O . LEU A 1 96 ? 4.231 -6.433 23.111 1.00 84.44 96 LEU A O 1
ATOM 791 N N . ARG A 1 97 ? 2.996 -5.876 24.903 1.00 85.56 97 ARG A N 1
ATOM 792 C CA . ARG A 1 97 ? 4.140 -5.682 25.815 1.00 85.56 97 ARG A CA 1
ATOM 793 C C . ARG A 1 97 ? 4.915 -6.970 26.079 1.00 85.56 97 ARG A C 1
ATOM 795 O O . ARG A 1 97 ? 6.129 -6.927 26.224 1.00 85.56 97 ARG A O 1
ATOM 802 N N . SER A 1 98 ? 4.215 -8.099 26.145 1.00 87.31 98 SER A N 1
ATOM 803 C CA . SER A 1 98 ? 4.812 -9.426 26.346 1.00 87.31 98 SER A CA 1
ATOM 804 C C . SER A 1 98 ? 5.332 -10.072 25.058 1.00 87.31 98 SER A C 1
ATOM 806 O O . SER A 1 98 ? 5.938 -11.138 25.122 1.00 87.31 98 SER A O 1
ATOM 808 N N . GLY A 1 99 ? 5.094 -9.463 23.889 1.00 82.19 99 GLY A N 1
ATOM 809 C CA . GLY A 1 99 ? 5.475 -10.032 22.593 1.00 82.19 99 GLY A CA 1
ATOM 810 C C . GLY A 1 99 ? 4.677 -11.280 22.188 1.00 82.19 99 GLY A C 1
ATOM 811 O O . GLY A 1 99 ? 5.040 -11.954 21.231 1.00 82.19 99 GLY A O 1
ATOM 812 N N . ALA A 1 100 ? 3.579 -11.597 22.882 1.00 76.75 100 ALA A N 1
ATOM 813 C CA . ALA A 1 100 ? 2.731 -12.761 22.614 1.00 76.75 100 ALA A CA 1
ATOM 814 C C . ALA A 1 100 ? 1.727 -12.544 21.459 1.00 76.75 100 ALA A C 1
ATOM 816 O O . ALA A 1 100 ? 0.959 -13.445 21.103 1.00 76.75 100 ALA A O 1
ATOM 817 N N . ALA A 1 101 ? 1.681 -11.341 20.881 1.00 77.50 101 ALA A N 1
ATOM 818 C CA . ALA A 1 101 ? 0.767 -11.005 19.797 1.00 77.50 101 ALA A CA 1
ATOM 819 C C . ALA A 1 101 ? 1.191 -11.661 18.467 1.00 77.50 101 ALA A C 1
ATOM 821 O O . ALA A 1 101 ? 2.229 -11.334 17.905 1.00 77.50 101 ALA A O 1
ATOM 822 N N . LYS A 1 102 ? 0.339 -12.546 17.927 1.00 70.56 102 LYS A N 1
ATOM 823 C CA . LYS A 1 102 ? 0.592 -13.257 16.656 1.00 70.56 102 LYS A CA 1
ATOM 824 C C . LYS A 1 102 ? 0.563 -12.364 15.405 1.00 70.56 102 LYS A C 1
ATOM 826 O O . LYS A 1 102 ? 1.207 -12.706 14.424 1.00 70.56 102 LYS A O 1
ATOM 831 N N . VAL A 1 103 ? -0.206 -11.271 15.416 1.00 78.69 103 VAL A N 1
ATOM 832 C CA . VAL A 1 103 ? -0.344 -10.327 14.287 1.00 78.69 103 VAL A CA 1
ATOM 833 C C . VAL A 1 103 ? -0.445 -8.914 14.856 1.00 78.69 103 VAL A C 1
ATOM 835 O O . VAL A 1 103 ? -1.492 -8.527 15.384 1.00 78.69 103 VAL A O 1
ATOM 838 N N . VAL A 1 104 ? 0.651 -8.160 14.808 1.00 80.12 104 VAL A N 1
ATOM 839 C CA . VAL A 1 104 ? 0.760 -6.834 15.440 1.00 80.12 104 VAL A CA 1
ATOM 840 C C . VAL A 1 104 ? -0.143 -5.823 14.731 1.00 80.12 104 VAL A C 1
ATOM 842 O O . VAL A 1 104 ? -0.872 -5.073 15.378 1.00 80.12 104 VAL A O 1
ATOM 845 N N . GLU A 1 105 ? -0.203 -5.888 13.406 1.00 76.50 105 GLU A N 1
ATOM 846 C CA . GLU A 1 105 ? -0.967 -4.995 12.536 1.00 76.50 105 GLU A CA 1
ATOM 847 C C . GLU A 1 105 ? -2.473 -5.077 12.822 1.00 76.50 105 GLU A C 1
ATOM 849 O O . GLU A 1 105 ? -3.169 -4.060 12.897 1.00 76.50 105 GLU A O 1
ATOM 854 N N . TYR A 1 106 ? -2.980 -6.291 13.061 1.00 76.06 106 TYR A N 1
ATOM 855 C CA . TYR A 1 106 ? -4.369 -6.514 13.461 1.00 76.06 106 TYR A CA 1
ATOM 856 C C . TYR A 1 106 ? -4.651 -5.901 14.838 1.00 76.06 106 TYR A C 1
ATOM 858 O O . TYR A 1 106 ? -5.660 -5.220 15.023 1.00 76.06 106 TYR A O 1
ATOM 866 N N . ARG A 1 107 ? -3.748 -6.091 15.810 1.00 83.50 107 ARG A N 1
ATOM 867 C CA . ARG A 1 107 ? -3.900 -5.534 17.164 1.00 83.50 107 ARG A CA 1
ATOM 868 C C . ARG A 1 107 ? -3.890 -4.006 17.160 1.00 83.50 107 ARG A C 1
ATOM 870 O O . ARG A 1 107 ? -4.744 -3.399 17.805 1.00 83.50 107 ARG A O 1
ATOM 877 N N . GLU A 1 108 ? -3.007 -3.379 16.388 1.00 80.06 108 GLU A N 1
ATOM 878 C CA . GLU A 1 108 ? -2.999 -1.923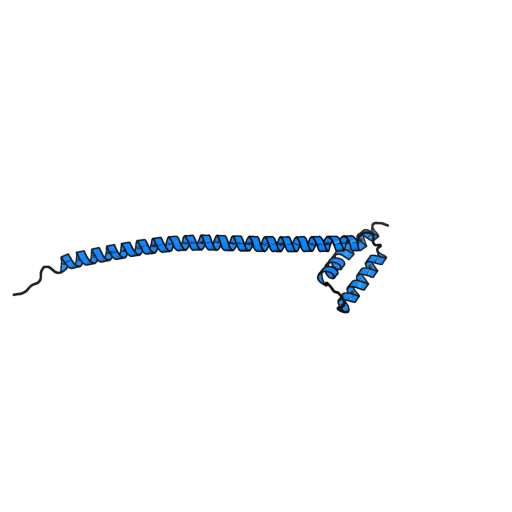 16.227 1.00 80.06 108 GLU A CA 1
ATOM 879 C C . GLU A 1 108 ? -4.281 -1.396 15.572 1.00 80.06 108 GLU A C 1
ATOM 881 O O . GLU A 1 108 ? -4.829 -0.374 15.999 1.00 80.06 108 GLU A O 1
ATOM 886 N N . ALA A 1 109 ? -4.790 -2.094 14.552 1.00 81.31 109 ALA A N 1
ATOM 887 C CA . ALA A 1 109 ? -6.044 -1.731 13.898 1.00 81.31 109 ALA A CA 1
ATOM 888 C C . ALA A 1 109 ? -7.236 -1.789 14.871 1.00 81.31 109 ALA A C 1
ATOM 890 O O . ALA A 1 109 ? -8.094 -0.896 14.850 1.00 81.31 109 ALA A O 1
ATOM 891 N N . VAL A 1 110 ? -7.267 -2.793 15.758 1.00 82.12 110 VAL A N 1
ATOM 892 C CA . VAL A 1 110 ? -8.265 -2.913 16.834 1.00 82.12 110 VAL A CA 1
ATOM 893 C C . VAL A 1 110 ? -8.162 -1.733 17.805 1.00 82.12 110 VAL A C 1
ATOM 895 O O . VAL A 1 110 ? -9.165 -1.056 18.041 1.00 82.12 110 VAL A O 1
ATOM 898 N N . LEU A 1 111 ? -6.964 -1.427 18.318 1.00 83.31 111 LEU A N 1
ATOM 899 C CA . LEU A 1 111 ? -6.747 -0.341 19.286 1.00 8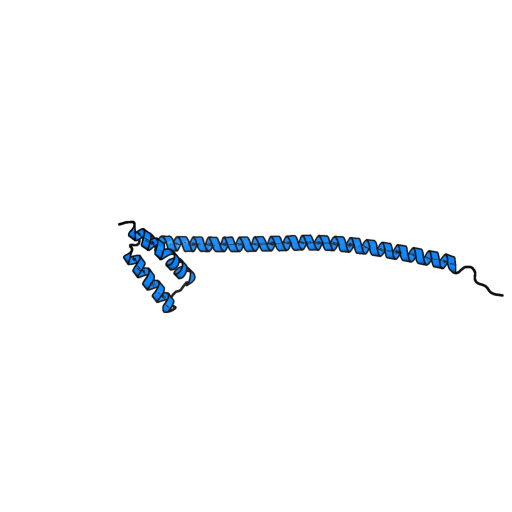3.31 111 LEU A CA 1
ATOM 900 C C . LEU A 1 111 ? -7.133 1.037 18.725 1.00 83.31 111 LEU A C 1
ATOM 902 O O . LEU A 1 111 ? -7.838 1.802 19.386 1.00 83.31 111 LEU A O 1
ATOM 906 N N . LYS A 1 112 ? -6.773 1.334 17.469 1.00 83.75 112 LYS A N 1
ATOM 907 C CA . LYS A 1 112 ? -7.136 2.597 16.792 1.00 83.75 112 LYS A CA 1
ATOM 908 C C . LYS A 1 112 ? -8.654 2.796 16.679 1.00 83.75 112 LYS A C 1
ATOM 910 O O . LYS A 1 112 ? -9.138 3.928 16.661 1.00 83.75 112 LYS A O 1
ATOM 915 N N . ARG A 1 113 ? -9.431 1.712 16.583 1.00 79.50 113 ARG A N 1
ATOM 916 C CA . ARG A 1 113 ? -10.901 1.753 16.445 1.00 79.50 113 ARG A CA 1
ATOM 917 C C . ARG A 1 113 ? -11.632 1.705 17.782 1.00 79.50 113 ARG A C 1
ATOM 919 O O . ARG A 1 113 ? -12.748 2.219 17.865 1.00 79.50 113 ARG A O 1
ATOM 926 N N . LEU A 1 114 ? -10.999 1.153 18.810 1.00 83.62 114 LEU A N 1
ATOM 927 C CA . LEU A 1 114 ? -11.569 0.901 20.131 1.00 83.62 114 LEU A CA 1
ATOM 928 C C . LEU A 1 114 ? -12.162 2.159 20.782 1.00 83.62 114 LEU A C 1
ATOM 930 O O . LEU A 1 114 ? -13.280 2.112 21.285 1.00 83.62 114 LEU A O 1
ATOM 934 N N . ASN A 1 115 ? -11.490 3.309 20.674 1.00 78.19 115 ASN A N 1
ATOM 935 C CA . ASN A 1 115 ? -11.983 4.577 21.230 1.00 78.19 115 ASN A CA 1
ATOM 936 C C . ASN A 1 115 ? -13.343 5.004 20.648 1.00 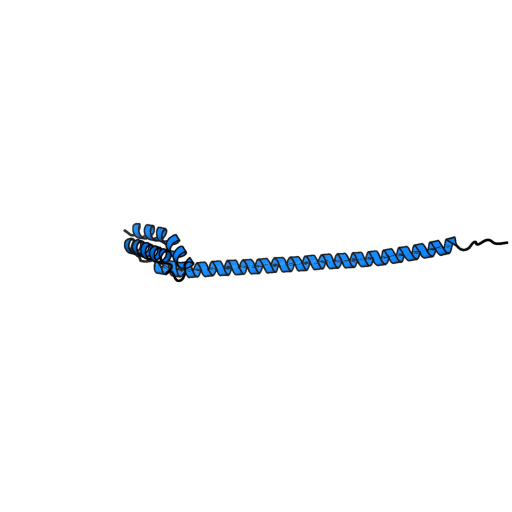78.19 115 ASN A C 1
ATOM 938 O O . ASN A 1 115 ? -14.208 5.485 21.379 1.00 78.19 115 ASN A O 1
ATOM 942 N N . ARG A 1 116 ? -13.582 4.763 19.350 1.00 82.38 116 ARG A N 1
ATOM 943 C CA . ARG A 1 116 ? -14.885 5.041 18.721 1.00 82.38 116 ARG A CA 1
ATOM 944 C C . ARG A 1 116 ? -15.974 4.101 19.228 1.00 82.38 116 ARG A C 1
ATOM 946 O O . ARG A 1 116 ? -17.104 4.539 19.418 1.00 82.38 116 ARG A O 1
ATOM 953 N N . TYR A 1 117 ? -15.653 2.828 19.451 1.00 81.69 117 TYR A N 1
ATOM 954 C CA . TYR A 1 117 ? -16.615 1.858 19.981 1.00 81.69 117 TYR A CA 1
ATOM 955 C C . TYR A 1 117 ? -16.913 2.089 21.461 1.00 81.69 117 TYR A C 1
ATOM 957 O O . TYR A 1 117 ? -18.071 2.000 21.848 1.00 81.69 117 TYR A O 1
ATOM 965 N N . LYS A 1 118 ? -15.921 2.493 22.262 1.00 82.31 118 LYS A N 1
ATOM 966 C CA . LYS A 1 118 ? -16.133 2.933 23.648 1.00 82.31 118 LYS A CA 1
ATOM 967 C C . LYS A 1 118 ? -17.104 4.106 23.708 1.00 82.31 118 LYS A C 1
ATOM 969 O O . LYS A 1 118 ? -18.081 4.047 24.445 1.00 82.31 118 LYS A O 1
ATOM 974 N N . ALA A 1 119 ? -16.896 5.119 22.864 1.00 81.81 119 ALA A N 1
ATOM 975 C CA . ALA A 1 119 ? -17.820 6.243 22.750 1.00 81.81 119 ALA A CA 1
ATOM 976 C C . ALA A 1 119 ? -19.230 5.789 22.326 1.00 81.81 119 ALA A C 1
ATOM 978 O O . ALA A 1 119 ? -20.207 6.166 22.963 1.00 81.81 119 ALA A O 1
ATOM 979 N N . LYS A 1 120 ? -19.354 4.918 21.312 1.00 81.06 120 LYS A N 1
ATOM 980 C CA . LYS A 1 120 ? -20.652 4.360 20.885 1.00 81.06 120 LYS A CA 1
ATOM 981 C C . LYS A 1 120 ? -21.358 3.556 21.980 1.00 81.06 120 LYS A C 1
ATOM 983 O O . LYS A 1 120 ? -22.568 3.683 22.122 1.00 81.06 120 LYS A O 1
ATOM 988 N N . ALA A 1 121 ? -20.628 2.751 22.747 1.00 79.25 121 ALA A N 1
ATOM 989 C CA . ALA A 1 121 ? -21.177 1.980 23.858 1.00 79.25 121 ALA A CA 1
ATOM 990 C C . ALA A 1 121 ? -21.667 2.893 24.997 1.00 79.25 121 ALA A C 1
ATOM 992 O O . ALA A 1 121 ? -22.664 2.583 25.637 1.00 79.25 121 ALA A O 1
ATOM 993 N N . CYS A 1 122 ? -21.023 4.046 25.208 1.00 73.31 122 CYS A N 1
ATOM 994 C CA . CYS A 1 122 ? -21.493 5.063 26.153 1.00 73.31 122 CYS A CA 1
ATOM 995 C C . CYS A 1 122 ? -22.747 5.814 25.680 1.00 73.31 122 CYS A C 1
ATOM 997 O O . CYS A 1 122 ? -23.485 6.319 26.520 1.00 73.31 122 CYS A O 1
ATOM 999 N N . LEU A 1 123 ? -22.981 5.894 24.365 1.00 75.38 123 LEU A N 1
ATOM 1000 C CA . LEU A 1 123 ? -24.156 6.544 23.770 1.00 75.38 123 LEU A CA 1
ATOM 1001 C C . LEU A 1 123 ? -25.398 5.640 23.721 1.00 75.38 123 LEU A C 1
ATOM 1003 O O . LEU A 1 123 ? -26.496 6.149 23.542 1.00 75.38 123 LEU A O 1
ATOM 1007 N N . LYS A 1 124 ? -25.242 4.318 23.867 1.00 58.41 124 LYS A N 1
ATOM 1008 C CA . LYS A 1 124 ? -26.348 3.342 23.928 1.00 58.41 124 LYS A CA 1
ATOM 1009 C C . LYS A 1 124 ? -26.856 3.099 25.366 1.00 58.41 124 LYS A C 1
ATOM 1011 O O . LYS A 1 124 ? -27.309 1.995 25.660 1.00 58.41 124 LYS A O 1
ATOM 1016 N N . LYS A 1 125 ? -26.718 4.087 26.257 1.00 50.12 125 LYS A N 1
ATOM 1017 C CA . LYS A 1 125 ? -27.302 4.042 27.607 1.00 50.12 125 LYS A CA 1
ATOM 1018 C C . LYS A 1 125 ? -28.783 4.382 27.584 1.00 50.12 125 LYS A C 1
ATOM 1020 O O . LYS A 1 125 ? -29.152 5.276 26.792 1.00 50.12 125 LYS A O 1
#

Secondary structure (DSSP, 8-state):
-----SHHHHHHHHHHHHHHHHHHHHHHHHHHHHHHHHHHHHHHHHHHHHHHHHHHHHHHHHHHHHHHHHHHHHHHHTT--HHHHHHHHHHHHHHHHTT--S-HHHHHHHHHHHHHHHHHHHHT-

pLDDT: mean 79.33, std 13.16, range [37.19, 96.38]

Organism: Arabidopsis thaliana (NCBI:txid3702)

Foldseek 3Di:
DDDDDPPPPVVVVVVVVVVVVVVVVVVVVVVVVVVVVVVVVVVVVVVVVVVVVVVVVVVVVVVVVVVVLVVVLCVVLPPDALVVLVVLLVVLVVCVVVVVDPDVVSSVVNNVCSVVSNVVNVVVD

Radius of gyration: 38.65 Å; chains: 1; bounding box: 87×35×101 Å

Sequence (125 aa):
MNFHGKSKRDRHGRRKKQRDEIEYMAKRALSASKKLKRQSRIRECELTKARRREEELLASQERALHAGVEAGVRELLDGKTHAELVQLQFDIESQLRSGAAKVVEYREAVLKRLNRYKAKACLKK

InterPro domains:
  IPR018816 Splicing factor cactin, central domain [PF10312] (42-125)